Protein AF-A2HPF1-F1 (afdb_monomer_lite)

Sequence (80 aa):
MPRKLRKNIRKRKGALKHPIVKLTPQQQLQQQMMNDPTMLQQMSSNPMLLNRVIGAQSGGLRAALLAKWQAMVELQTDSL

Structure (mmCIF, N/CA/C/O backbone):
data_AF-A2HPF1-F1
#
_entry.id   AF-A2HPF1-F1
#
loop_
_atom_site.group_PDB
_atom_site.id
_atom_site.type_symbol
_atom_site.label_atom_id
_atom_site.label_alt_id
_atom_site.label_comp_id
_atom_site.label_asym_id
_atom_site.label_entity_id
_atom_site.label_seq_id
_atom_site.pdbx_PDB_ins_code
_atom_site.Cartn_x
_atom_site.Cartn_y
_atom_site.Cartn_z
_atom_site.occupancy
_atom_site.B_iso_or_equiv
_atom_site.auth_seq_id
_atom_site.auth_comp_id
_atom_site.auth_asym_id
_atom_site.auth_atom_id
_atom_site.pdbx_PDB_model_num
ATOM 1 N N . MET A 1 1 ? -38.207 2.851 -3.914 1.00 85.44 1 MET A N 1
ATOM 2 C CA . MET A 1 1 ? -37.095 1.933 -3.544 1.00 85.44 1 MET A CA 1
ATOM 3 C C . MET A 1 1 ? -37.257 1.433 -2.102 1.00 85.44 1 MET A C 1
ATOM 5 O O . MET A 1 1 ? -37.380 2.274 -1.212 1.00 85.44 1 MET A O 1
ATOM 9 N N . PRO A 1 2 ? -37.190 0.112 -1.838 1.00 95.62 2 PRO A N 1
ATOM 10 C CA . PRO A 1 2 ? -37.301 -0.466 -0.492 1.00 95.62 2 PRO A CA 1
ATOM 11 C C . PRO A 1 2 ? -36.249 0.046 0.508 1.00 95.62 2 PRO A C 1
ATOM 13 O O . PRO A 1 2 ? -35.081 0.255 0.167 1.00 95.62 2 PRO A O 1
ATOM 16 N 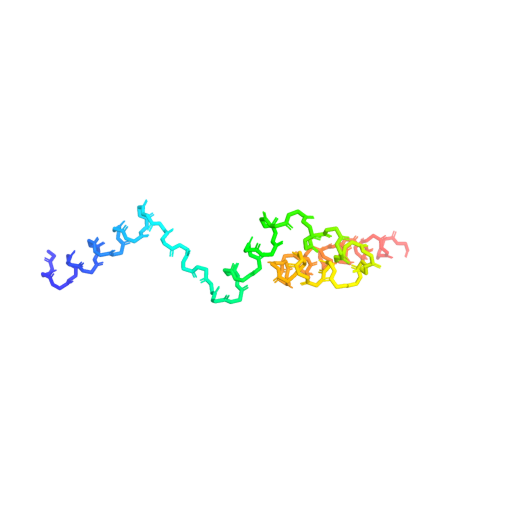N . ARG A 1 3 ? -36.635 0.190 1.785 1.00 95.81 3 ARG A N 1
ATOM 17 C CA . ARG A 1 3 ? -35.780 0.739 2.861 1.00 95.81 3 ARG A CA 1
ATOM 18 C C . ARG A 1 3 ? -34.480 -0.051 3.070 1.00 95.81 3 ARG A C 1
ATOM 20 O O . ARG A 1 3 ? -33.432 0.557 3.289 1.00 95.81 3 ARG A O 1
ATOM 27 N N . LYS A 1 4 ? -34.526 -1.386 2.973 1.00 96.19 4 LYS A N 1
ATOM 28 C CA . LYS A 1 4 ? -33.347 -2.269 3.099 1.00 96.19 4 LYS A CA 1
ATOM 29 C C . LYS A 1 4 ? -32.327 -2.000 1.986 1.00 96.19 4 LYS A C 1
ATOM 31 O O . LYS A 1 4 ? -31.139 -1.842 2.263 1.00 96.19 4 LYS A O 1
ATOM 36 N N . LEU A 1 5 ? -32.809 -1.841 0.752 1.00 95.38 5 LEU A N 1
ATOM 37 C CA . LEU A 1 5 ? -31.978 -1.563 -0.418 1.00 95.38 5 LEU A CA 1
ATOM 38 C C . LEU A 1 5 ? -31.298 -0.187 -0.318 1.00 95.38 5 LEU A C 1
ATOM 40 O O . LEU A 1 5 ? -30.082 -0.092 -0.480 1.00 95.38 5 LEU A O 1
ATOM 44 N N . ARG A 1 6 ? -32.043 0.856 0.082 1.00 95.88 6 ARG A N 1
ATOM 45 C CA . ARG A 1 6 ? -31.497 2.210 0.316 1.00 95.88 6 ARG A CA 1
ATOM 46 C C . ARG A 1 6 ? -30.342 2.211 1.323 1.00 95.88 6 ARG A C 1
ATOM 48 O O . ARG A 1 6 ? -29.320 2.855 1.093 1.00 95.88 6 ARG A O 1
ATOM 55 N N . LYS A 1 7 ? -30.477 1.470 2.431 1.00 95.38 7 LYS A N 1
ATOM 56 C CA . LYS A 1 7 ? -29.429 1.369 3.463 1.00 95.38 7 LYS A CA 1
ATOM 57 C C . LYS A 1 7 ? -28.169 0.672 2.945 1.00 95.38 7 LYS A C 1
ATOM 59 O O . LYS A 1 7 ? -27.070 1.147 3.222 1.00 95.38 7 LYS A O 1
ATOM 64 N N . ASN A 1 8 ? -28.315 -0.412 2.185 1.00 93.56 8 ASN A N 1
ATOM 65 C CA . ASN A 1 8 ? -27.176 -1.145 1.627 1.00 93.56 8 ASN A CA 1
ATOM 66 C C . ASN A 1 8 ? -26.396 -0.311 0.604 1.00 93.56 8 ASN A C 1
ATOM 68 O O . ASN A 1 8 ? -25.167 -0.277 0.657 1.00 93.56 8 ASN A O 1
ATOM 72 N N . ILE A 1 9 ? -27.096 0.430 -0.259 1.00 93.25 9 ILE A N 1
ATOM 73 C CA . ILE A 1 9 ? -26.465 1.344 -1.220 1.00 93.25 9 ILE A CA 1
ATOM 74 C C . ILE A 1 9 ? -25.707 2.458 -0.487 1.00 93.25 9 ILE A C 1
ATOM 76 O O . ILE A 1 9 ? -24.558 2.736 -0.826 1.00 93.25 9 ILE A O 1
ATOM 80 N N . ARG A 1 10 ? -26.299 3.054 0.561 1.00 91.75 10 ARG A N 1
ATOM 81 C CA . ARG A 1 10 ? -25.631 4.090 1.369 1.00 91.75 10 ARG A CA 1
ATOM 82 C C . ARG A 1 10 ? -24.349 3.569 2.030 1.00 91.75 10 ARG A C 1
ATOM 84 O O . ARG A 1 10 ? -23.341 4.266 2.011 1.00 91.75 10 ARG A O 1
ATOM 91 N N . LYS A 1 11 ? -24.373 2.344 2.572 1.00 86.81 11 LYS A N 1
ATOM 92 C CA . LYS A 1 11 ? -23.200 1.697 3.187 1.00 86.81 11 LYS A CA 1
ATOM 93 C C . LYS A 1 11 ? -22.089 1.418 2.169 1.00 86.81 11 LYS A C 1
ATOM 95 O O . LYS A 1 11 ? -20.947 1.786 2.418 1.00 86.81 11 LYS A O 1
ATOM 100 N N . ARG A 1 12 ? -22.423 0.831 1.012 1.00 83.31 12 ARG A N 1
ATOM 101 C CA . ARG A 1 12 ? -21.442 0.561 -0.056 1.00 83.31 12 ARG A CA 1
ATOM 102 C C . ARG A 1 12 ? -20.824 1.847 -0.608 1.00 83.31 12 ARG A C 1
ATOM 104 O O . ARG A 1 12 ? -19.610 1.915 -0.735 1.00 83.31 12 ARG A O 1
ATOM 111 N N . LYS A 1 13 ? -21.628 2.890 -0.860 1.00 83.31 13 LYS A N 1
ATOM 112 C CA . LYS A 1 13 ? -21.115 4.200 -1.304 1.00 83.31 13 LYS A CA 1
ATOM 113 C C . LYS A 1 13 ? -20.174 4.842 -0.280 1.00 83.31 13 LYS A C 1
ATOM 115 O O . LYS A 1 13 ? -19.200 5.456 -0.684 1.00 83.31 13 LYS A O 1
ATOM 120 N N . GLY A 1 14 ? -20.440 4.703 1.021 1.00 77.69 14 GLY A N 1
ATOM 121 C CA . GLY A 1 14 ? -19.536 5.194 2.069 1.00 77.69 14 GLY A CA 1
ATOM 122 C C . GLY A 1 14 ? -18.182 4.478 2.071 1.00 77.69 14 GLY A C 1
ATOM 123 O O . GLY A 1 14 ? -17.149 5.134 2.124 1.00 77.69 14 GLY A O 1
ATOM 124 N N . ALA A 1 15 ? -18.189 3.150 1.922 1.00 75.50 15 ALA A N 1
ATOM 125 C CA . ALA A 1 15 ? -16.968 2.345 1.830 1.00 75.50 15 ALA A CA 1
ATOM 126 C C . ALA A 1 15 ? -16.147 2.620 0.555 1.00 75.50 15 ALA A C 1
ATOM 128 O O . ALA A 1 15 ? -14.934 2.481 0.568 1.00 75.50 15 ALA A O 1
ATOM 129 N N . LEU A 1 16 ? -16.800 3.033 -0.535 1.00 70.06 16 LEU A N 1
ATOM 130 C CA . LEU A 1 16 ? -16.135 3.450 -1.776 1.00 70.06 16 LEU A CA 1
ATOM 131 C C . LEU A 1 16 ? -15.526 4.862 -1.696 1.00 70.06 16 LEU A C 1
ATOM 133 O O . LEU A 1 16 ? -14.607 5.157 -2.448 1.00 70.06 16 LEU A O 1
ATOM 137 N N . LYS A 1 17 ? -16.030 5.741 -0.815 1.00 71.44 17 LYS A N 1
ATOM 138 C CA . LYS A 1 17 ? -15.502 7.110 -0.622 1.00 71.44 17 LYS A CA 1
ATOM 139 C C . LYS A 1 17 ? -14.206 7.137 0.182 1.00 71.44 17 LYS A C 1
ATOM 141 O O . LYS A 1 17 ? -13.345 7.970 -0.066 1.00 71.44 17 LYS A O 1
ATOM 146 N N . HIS A 1 18 ? -14.091 6.222 1.135 1.00 68.56 18 HIS A N 1
ATOM 147 C CA . HIS A 1 18 ? -12.871 5.969 1.882 1.00 68.56 18 HIS A CA 1
ATOM 148 C C . HIS A 1 18 ? -12.617 4.476 1.755 1.00 68.56 18 HIS A C 1
ATOM 150 O O . HIS A 1 18 ? -13.079 3.732 2.626 1.00 68.56 18 HIS A O 1
ATOM 156 N N . PRO A 1 19 ? -11.993 4.016 0.652 1.00 59.53 19 PRO A N 1
ATOM 157 C CA . PRO A 1 19 ? -11.588 2.630 0.546 1.00 59.53 19 PRO A CA 1
ATOM 158 C C . PRO A 1 19 ? -10.622 2.388 1.697 1.00 59.53 19 PRO A C 1
ATOM 160 O O . PRO A 1 19 ? -9.445 2.731 1.635 1.00 59.53 19 PRO A O 1
ATOM 163 N N . ILE A 1 20 ? -11.144 1.850 2.797 1.00 62.84 20 ILE A N 1
ATOM 164 C CA . ILE A 1 20 ? -10.324 1.318 3.865 1.00 62.84 20 ILE A CA 1
ATOM 165 C C . ILE A 1 20 ? -9.718 0.079 3.228 1.00 62.84 20 ILE A C 1
ATOM 167 O O . ILE A 1 20 ? -10.295 -1.009 3.290 1.00 62.84 20 ILE A O 1
ATOM 171 N N . VAL A 1 21 ? -8.589 0.258 2.546 1.00 65.31 21 VAL A N 1
ATOM 172 C CA . VAL A 1 21 ? -7.685 -0.836 2.235 1.00 65.31 21 VAL A CA 1
ATOM 173 C C . VAL A 1 21 ? -7.219 -1.308 3.601 1.00 65.31 21 VAL A C 1
ATOM 175 O O . VAL A 1 21 ? -6.254 -0.804 4.168 1.00 65.31 21 VAL A O 1
ATOM 178 N N . LYS A 1 22 ? -8.005 -2.204 4.206 1.00 66.94 22 LYS A N 1
ATOM 179 C CA . LYS A 1 22 ? -7.605 -2.923 5.403 1.00 66.94 22 LYS A CA 1
ATOM 180 C C . LYS A 1 22 ? -6.458 -3.796 4.947 1.00 66.94 22 LYS A C 1
ATOM 182 O O . LYS A 1 22 ? -6.674 -4.885 4.424 1.00 66.94 22 LYS A O 1
ATOM 187 N N . LEU A 1 23 ? -5.257 -3.250 5.070 1.00 65.38 23 LEU A N 1
ATOM 188 C CA . LEU A 1 23 ? -4.035 -3.983 4.836 1.00 65.38 23 LEU A CA 1
ATOM 189 C C . LEU A 1 23 ? -4.113 -5.218 5.714 1.00 65.38 23 LEU A C 1
ATOM 191 O O . 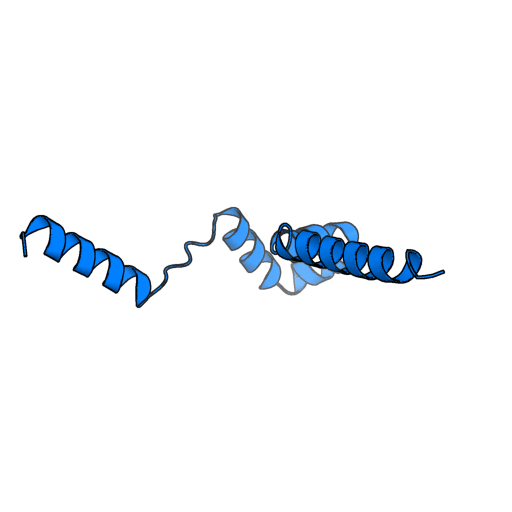LEU A 1 23 ? -4.394 -5.122 6.915 1.00 65.38 23 LEU A O 1
ATOM 195 N N . THR A 1 24 ? -3.938 -6.372 5.085 1.00 75.94 24 THR A N 1
ATOM 196 C CA . THR A 1 24 ? -3.838 -7.632 5.814 1.00 75.94 24 THR A CA 1
ATOM 197 C C . THR A 1 24 ? -2.753 -7.489 6.889 1.00 75.94 24 THR A C 1
ATOM 199 O O . THR A 1 24 ? -1.815 -6.707 6.704 1.00 75.94 24 THR A O 1
ATOM 202 N N . PRO A 1 25 ? -2.834 -8.209 8.018 1.00 71.25 25 PRO A N 1
ATOM 203 C CA . PRO A 1 25 ? -1.799 -8.144 9.051 1.00 71.25 25 PRO A CA 1
ATOM 204 C C . PRO A 1 25 ? -0.378 -8.343 8.491 1.00 71.25 25 PRO A C 1
ATOM 206 O O . PRO A 1 25 ? 0.553 -7.664 8.919 1.00 71.25 25 PRO A O 1
ATOM 209 N N . GLN A 1 26 ? -0.224 -9.176 7.450 1.00 66.00 26 GLN A N 1
ATOM 210 C CA . GLN A 1 26 ? 1.047 -9.335 6.734 1.00 66.00 26 GLN A CA 1
ATOM 211 C C . GLN A 1 26 ? 1.480 -8.072 5.972 1.00 66.00 26 GLN A C 1
ATOM 213 O O . GLN A 1 26 ? 2.654 -7.714 6.001 1.00 66.00 26 GLN A O 1
ATOM 218 N N . GLN A 1 27 ? 0.559 -7.366 5.313 1.00 74.12 27 GLN A N 1
ATOM 219 C CA . GLN A 1 27 ? 0.862 -6.112 4.615 1.00 74.12 27 GLN A CA 1
ATOM 220 C C . GLN A 1 27 ? 1.136 -4.941 5.573 1.00 74.12 27 GLN A C 1
ATOM 222 O O . GLN A 1 27 ? 1.867 -4.016 5.223 1.00 74.12 27 GLN A O 1
ATOM 227 N N . GLN A 1 28 ? 0.567 -4.955 6.781 1.00 74.94 28 GLN A N 1
ATOM 228 C CA . GLN A 1 28 ? 0.899 -3.967 7.813 1.00 74.94 28 GLN A CA 1
ATOM 229 C C . GLN A 1 28 ? 2.317 -4.180 8.338 1.00 74.94 28 GLN A C 1
ATOM 231 O O . GLN A 1 28 ? 3.096 -3.231 8.373 1.00 74.94 28 GLN A O 1
ATOM 236 N N . LEU A 1 29 ? 2.674 -5.428 8.654 1.00 77.38 29 LEU A N 1
ATOM 237 C CA . LEU A 1 29 ? 4.032 -5.799 9.052 1.00 77.38 29 LEU A CA 1
ATOM 238 C C . LEU A 1 29 ? 5.046 -5.454 7.950 1.00 77.38 29 LEU A C 1
ATOM 240 O O . LEU A 1 29 ? 6.096 -4.886 8.218 1.00 77.38 29 LEU A O 1
ATOM 244 N N . GLN A 1 30 ? 4.704 -5.722 6.691 1.00 73.44 30 GLN A N 1
ATOM 245 C CA . GLN A 1 30 ? 5.546 -5.385 5.546 1.00 73.44 30 GLN A CA 1
ATOM 246 C C . GLN A 1 30 ? 5.773 -3.881 5.381 1.00 73.44 30 GLN A C 1
ATOM 248 O O . GLN A 1 30 ? 6.897 -3.472 5.117 1.00 73.44 30 GLN A O 1
ATOM 253 N N . GLN A 1 31 ? 4.745 -3.053 5.568 1.00 77.69 31 GLN A N 1
ATOM 254 C CA . GLN A 1 31 ? 4.929 -1.601 5.536 1.00 77.69 31 GLN A CA 1
ATOM 255 C C . GLN A 1 31 ? 5.727 -1.094 6.731 1.00 77.69 31 GLN A C 1
ATOM 257 O O . GLN A 1 31 ? 6.558 -0.216 6.555 1.00 77.69 31 GLN A O 1
ATOM 262 N N . GLN A 1 32 ? 5.529 -1.660 7.925 1.00 76.56 32 GLN A N 1
ATOM 263 C CA . GLN A 1 32 ? 6.369 -1.330 9.079 1.00 76.56 32 GLN A CA 1
ATOM 264 C C . GLN A 1 32 ? 7.843 -1.641 8.791 1.00 76.56 32 GLN A C 1
ATOM 266 O O . GLN A 1 32 ? 8.696 -0.807 9.065 1.00 76.56 32 GLN A O 1
ATOM 271 N N . MET A 1 33 ? 8.130 -2.777 8.148 1.00 72.38 33 MET A N 1
ATOM 272 C CA . MET A 1 33 ? 9.488 -3.129 7.720 1.00 72.38 33 MET A CA 1
ATOM 273 C C . MET A 1 33 ? 10.026 -2.224 6.601 1.00 72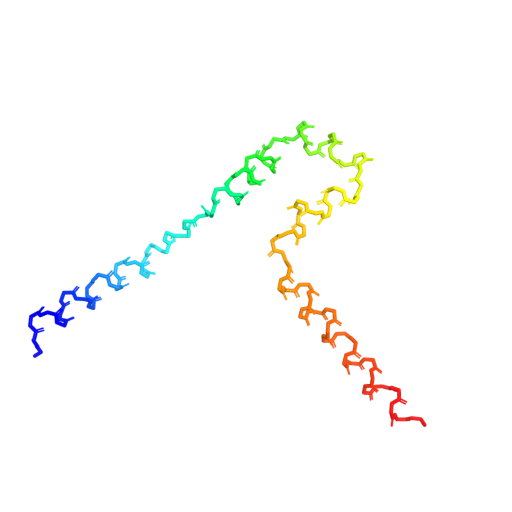.38 33 MET A C 1
ATOM 275 O O . MET A 1 33 ? 11.216 -1.940 6.590 1.00 72.38 33 MET A O 1
ATOM 279 N N . MET A 1 34 ? 9.182 -1.753 5.672 1.00 76.12 34 MET A N 1
ATOM 280 C CA . MET A 1 34 ? 9.592 -0.778 4.645 1.00 76.12 34 MET A CA 1
ATOM 281 C C . MET A 1 34 ? 9.828 0.626 5.210 1.00 76.12 34 MET A C 1
ATOM 283 O O . MET A 1 34 ? 10.597 1.392 4.640 1.00 76.12 34 MET A O 1
ATOM 287 N N . ASN A 1 35 ? 9.165 0.974 6.310 1.00 82.00 35 ASN A N 1
ATOM 288 C CA . ASN A 1 35 ? 9.297 2.284 6.937 1.00 82.00 35 ASN A CA 1
ATOM 289 C C . ASN A 1 35 ? 10.518 2.378 7.866 1.00 82.00 35 ASN A C 1
ATOM 291 O O . ASN A 1 35 ? 10.863 3.482 8.281 1.00 82.00 35 ASN A O 1
ATOM 295 N N . ASP A 1 36 ? 11.172 1.255 8.187 1.00 80.94 36 ASP A N 1
ATOM 296 C CA . ASP A 1 36 ? 12.409 1.229 8.969 1.00 80.94 36 ASP A CA 1
ATOM 297 C C . ASP A 1 36 ? 13.641 1.113 8.041 1.00 80.94 36 ASP A C 1
ATOM 299 O O . ASP A 1 36 ? 13.912 0.040 7.484 1.00 80.94 36 ASP A O 1
ATOM 303 N N . PRO A 1 37 ? 14.420 2.198 7.865 1.00 72.62 37 PRO A N 1
ATOM 304 C CA . PRO A 1 37 ? 15.579 2.203 6.975 1.00 72.62 37 PRO A CA 1
ATOM 305 C C . PRO A 1 37 ? 16.694 1.249 7.433 1.00 72.62 37 PRO A C 1
ATOM 307 O O . PRO A 1 37 ? 17.449 0.746 6.600 1.00 72.62 37 PRO A O 1
ATOM 310 N N . THR A 1 38 ? 16.786 0.941 8.729 1.00 81.94 38 THR A N 1
ATOM 311 C CA . THR A 1 38 ? 17.820 0.047 9.279 1.00 81.94 38 THR A CA 1
ATOM 312 C C . THR A 1 38 ? 17.523 -1.405 8.924 1.00 81.94 38 THR A C 1
ATOM 314 O O . THR A 1 38 ? 18.408 -2.154 8.505 1.00 81.94 38 THR A O 1
ATOM 317 N N . MET A 1 39 ? 16.251 -1.789 9.028 1.00 77.19 39 MET A N 1
ATOM 318 C CA . MET A 1 39 ? 15.761 -3.112 8.641 1.00 77.19 39 MET A CA 1
ATOM 319 C C . MET A 1 39 ? 15.919 -3.339 7.134 1.00 77.19 39 MET A C 1
ATOM 321 O O . MET A 1 39 ? 16.403 -4.390 6.714 1.00 77.19 39 MET A O 1
ATOM 325 N N . LEU A 1 40 ? 15.603 -2.335 6.308 1.00 75.12 40 LEU A N 1
ATOM 326 C CA . LEU A 1 40 ? 15.827 -2.398 4.860 1.00 75.12 40 LEU A CA 1
ATOM 327 C C . LEU A 1 40 ? 17.304 -2.581 4.503 1.00 75.12 40 LEU A C 1
ATOM 329 O O . LEU A 1 40 ? 17.626 -3.377 3.619 1.00 75.12 40 LEU A O 1
ATOM 333 N N . GLN A 1 41 ? 18.207 -1.896 5.208 1.00 77.00 41 GLN A N 1
ATOM 334 C CA . GLN A 1 41 ? 19.642 -2.032 4.982 1.00 77.00 41 GLN A CA 1
ATOM 335 C C . GLN A 1 41 ? 20.128 -3.448 5.319 1.00 77.00 41 GLN A C 1
ATOM 337 O O . GLN A 1 41 ? 20.875 -4.037 4.542 1.00 77.00 41 GLN A O 1
ATOM 342 N N . GLN A 1 42 ? 19.647 -4.046 6.410 1.00 74.88 42 GLN A N 1
ATOM 343 C CA . GLN A 1 42 ? 19.980 -5.429 6.770 1.00 74.88 42 GLN A CA 1
ATOM 344 C C . GLN A 1 42 ? 19.412 -6.448 5.770 1.00 74.88 42 GLN A C 1
ATOM 346 O O . GLN A 1 42 ? 20.071 -7.434 5.442 1.00 74.88 42 GLN A O 1
ATOM 351 N N . MET A 1 43 ? 18.218 -6.195 5.230 1.00 70.88 43 MET A N 1
ATOM 352 C CA . MET A 1 43 ? 17.603 -7.045 4.206 1.00 70.88 43 MET A CA 1
ATOM 353 C C . MET A 1 43 ? 18.238 -6.879 2.820 1.00 70.88 43 MET A C 1
ATOM 355 O O . MET A 1 43 ? 18.216 -7.828 2.037 1.00 70.88 43 MET A O 1
ATOM 359 N N . SER A 1 44 ? 18.840 -5.722 2.519 1.00 70.81 44 SER A N 1
ATOM 360 C CA . SER A 1 44 ? 19.585 -5.496 1.270 1.00 70.81 44 SER A CA 1
ATOM 361 C C . SER A 1 44 ? 20.792 -6.423 1.115 1.00 70.81 44 SER A C 1
ATOM 363 O O . SER A 1 44 ? 21.155 -6.772 -0.007 1.00 70.81 44 SER A O 1
ATOM 365 N N . SER A 1 45 ? 21.333 -6.921 2.230 1.00 77.88 45 SER A N 1
ATOM 366 C CA . SER A 1 45 ? 22.400 -7.925 2.254 1.00 77.88 45 SER A CA 1
ATOM 367 C C . SER A 1 45 ? 21.955 -9.292 1.713 1.00 77.88 45 SER A C 1
ATOM 369 O O . SER A 1 45 ? 22.796 -10.127 1.392 1.00 77.88 45 SER A O 1
ATOM 371 N N . ASN A 1 46 ? 20.643 -9.539 1.596 1.00 75.94 46 ASN A N 1
ATOM 372 C CA . ASN A 1 46 ? 20.079 -10.741 0.989 1.00 75.94 46 ASN A CA 1
ATOM 373 C C . ASN A 1 46 ? 19.000 -10.373 -0.053 1.00 75.94 46 ASN A C 1
ATOM 375 O O . ASN A 1 46 ? 17.808 -10.284 0.276 1.00 75.94 46 ASN A O 1
ATOM 379 N N . PRO A 1 47 ? 19.376 -10.220 -1.336 1.00 65.44 47 PRO A N 1
ATOM 380 C CA . PRO A 1 47 ? 18.454 -9.788 -2.385 1.00 65.44 47 PRO A CA 1
ATOM 381 C C . PRO A 1 47 ? 17.284 -10.762 -2.594 1.00 65.44 47 PRO A C 1
ATOM 383 O O . PRO A 1 47 ? 16.212 -10.355 -3.040 1.00 65.44 47 PRO A O 1
ATOM 386 N N . MET A 1 48 ? 17.432 -12.041 -2.236 1.00 73.12 48 MET A N 1
ATOM 387 C CA . MET A 1 48 ? 16.351 -13.029 -2.312 1.00 73.12 48 MET A CA 1
ATOM 388 C C . MET A 1 48 ? 15.241 -12.768 -1.280 1.00 73.12 48 MET A C 1
ATOM 390 O O . MET A 1 48 ? 14.060 -12.936 -1.591 1.00 73.12 48 MET A O 1
ATOM 394 N N . LEU A 1 49 ? 15.600 -12.329 -0.068 1.00 68.56 49 LEU A N 1
ATOM 395 C CA . LEU A 1 49 ? 14.644 -11.975 0.988 1.00 68.56 49 LEU A CA 1
ATOM 396 C C . LEU A 1 49 ? 14.009 -10.606 0.736 1.00 68.56 49 LEU A C 1
ATOM 398 O O . LEU A 1 49 ? 12.795 -10.460 0.891 1.00 68.56 49 LEU A O 1
ATOM 402 N N . LEU A 1 50 ? 14.797 -9.637 0.261 1.00 68.50 50 LEU A N 1
ATOM 403 C CA . LEU A 1 50 ? 14.296 -8.322 -0.136 1.00 68.50 50 LEU A CA 1
ATOM 404 C C . LEU A 1 50 ? 13.255 -8.440 -1.261 1.00 68.50 50 LEU A C 1
ATOM 406 O O . LEU A 1 50 ? 12.164 -7.883 -1.164 1.00 68.50 50 LEU A O 1
ATOM 410 N N . ASN A 1 51 ? 13.529 -9.261 -2.279 1.00 68.94 51 ASN A N 1
ATOM 411 C CA . ASN A 1 51 ? 12.585 -9.536 -3.363 1.00 68.94 51 ASN A CA 1
ATOM 412 C C . ASN A 1 51 ? 11.342 -10.306 -2.906 1.00 68.94 51 ASN A C 1
ATOM 414 O O . ASN A 1 51 ? 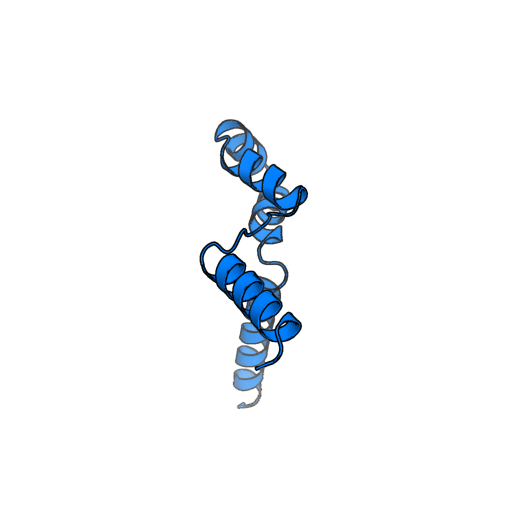10.297 -10.195 -3.540 1.00 68.94 51 ASN A O 1
ATOM 418 N N . ARG A 1 52 ? 11.407 -11.068 -1.809 1.00 66.31 52 ARG A N 1
ATOM 419 C CA . ARG A 1 52 ? 10.228 -11.728 -1.233 1.00 66.31 52 ARG A CA 1
ATOM 420 C C . ARG A 1 52 ? 9.354 -10.741 -0.459 1.00 66.31 52 ARG A C 1
ATOM 422 O O . ARG A 1 52 ? 8.140 -10.841 -0.544 1.00 66.31 52 ARG A O 1
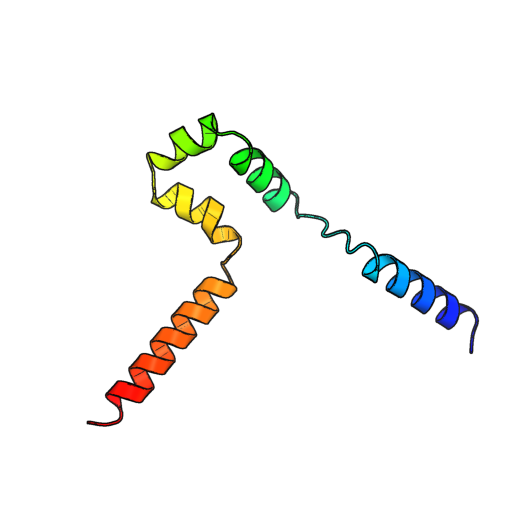ATOM 429 N N . VAL A 1 53 ? 9.933 -9.767 0.241 1.00 65.25 53 VAL A N 1
ATOM 430 C CA . VAL A 1 53 ? 9.176 -8.749 0.993 1.00 65.25 53 VAL A CA 1
ATOM 431 C C . VAL A 1 53 ? 8.669 -7.622 0.090 1.00 65.25 53 VAL A C 1
ATOM 433 O O . VAL A 1 53 ? 7.539 -7.191 0.248 1.00 65.25 53 VAL A O 1
ATOM 436 N N . ILE A 1 54 ? 9.426 -7.191 -0.915 1.00 67.12 54 ILE A N 1
ATOM 437 C CA . ILE A 1 54 ? 8.950 -6.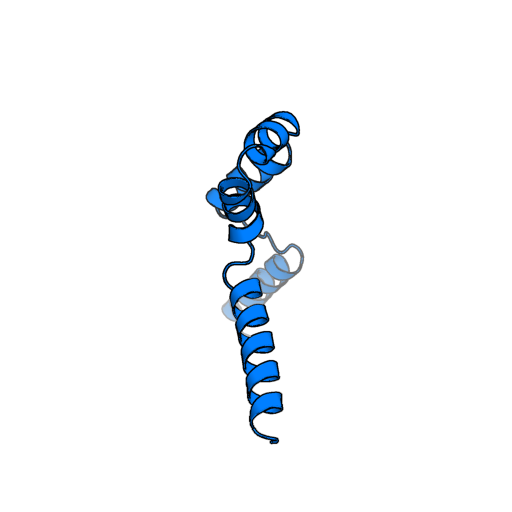200 -1.894 1.00 67.12 54 ILE A CA 1
ATOM 438 C C . ILE A 1 54 ? 8.074 -6.879 -2.965 1.00 67.12 54 ILE A C 1
ATOM 440 O O . ILE A 1 54 ? 7.023 -6.367 -3.347 1.00 67.12 54 ILE A O 1
ATOM 444 N N . GLY A 1 55 ? 8.450 -8.078 -3.416 1.00 60.94 55 GLY A N 1
ATOM 445 C CA . GLY A 1 55 ? 7.737 -8.827 -4.455 1.00 60.94 55 GLY A CA 1
ATOM 446 C C . GLY A 1 55 ? 6.510 -9.611 -3.980 1.00 60.94 55 GLY A C 1
ATOM 447 O O . GLY A 1 55 ? 5.690 -9.986 -4.814 1.00 60.94 55 GLY A O 1
ATOM 448 N N . ALA A 1 56 ? 6.299 -9.821 -2.674 1.00 58.41 56 ALA A N 1
ATOM 449 C CA . ALA A 1 56 ? 5.052 -10.420 -2.174 1.00 58.41 56 ALA A CA 1
ATOM 450 C C . ALA A 1 56 ? 3.814 -9.529 -2.396 1.00 58.41 56 ALA A C 1
ATOM 452 O O . ALA A 1 56 ? 2.697 -10.039 -2.372 1.00 58.41 56 ALA A O 1
ATOM 453 N N . GLN A 1 57 ? 3.981 -8.230 -2.680 1.00 55.50 57 GLN A N 1
ATOM 454 C CA . GLN A 1 57 ? 2.887 -7.388 -3.184 1.00 55.50 57 GLN A CA 1
ATOM 455 C C . GLN A 1 57 ? 2.530 -7.675 -4.646 1.00 55.50 57 GLN A C 1
ATOM 457 O O . GLN A 1 57 ? 1.397 -7.444 -5.059 1.00 55.50 57 GLN A O 1
ATOM 462 N N . SER A 1 58 ? 3.470 -8.194 -5.436 1.00 55.69 58 SER A N 1
ATOM 463 C CA . SER A 1 58 ? 3.318 -8.349 -6.882 1.00 55.69 58 SER A CA 1
ATOM 464 C C . SER A 1 58 ? 3.116 -9.796 -7.328 1.00 55.69 58 SER A C 1
ATOM 466 O O . SER A 1 58 ? 3.153 -10.051 -8.525 1.00 55.69 58 SER A O 1
ATOM 468 N N . GLY A 1 59 ? 2.834 -10.741 -6.422 1.00 61.16 59 GLY A N 1
ATOM 469 C CA . GLY A 1 59 ? 2.631 -12.158 -6.765 1.00 61.16 59 GLY A CA 1
ATOM 470 C C . GLY A 1 59 ? 1.628 -12.404 -7.906 1.00 61.16 59 GLY A C 1
ATOM 471 O O . GLY A 1 59 ? 1.821 -13.325 -8.690 1.00 61.16 59 GLY A O 1
ATOM 472 N N . GLY A 1 60 ? 0.618 -11.539 -8.071 1.00 63.38 60 GLY A N 1
ATOM 473 C CA . GLY A 1 60 ? -0.273 -11.548 -9.241 1.00 63.38 60 GLY A CA 1
ATOM 474 C C . GLY A 1 60 ? 0.211 -10.684 -10.413 1.00 63.38 60 GLY A C 1
ATOM 475 O O . GLY A 1 60 ? 0.114 -11.093 -11.565 1.00 63.38 60 GLY A O 1
ATOM 476 N N . LEU A 1 61 ? 0.767 -9.500 -10.139 1.00 60.56 61 LEU A N 1
ATOM 477 C CA . LEU A 1 61 ? 1.165 -8.534 -11.170 1.00 60.56 61 LEU A CA 1
ATOM 478 C C . LEU A 1 61 ? 2.447 -8.944 -11.907 1.00 60.56 61 LEU A C 1
ATOM 480 O O . LEU A 1 61 ? 2.519 -8.824 -13.123 1.00 60.56 61 LEU A O 1
ATOM 484 N N . ARG A 1 62 ? 3.451 -9.457 -11.190 1.00 63.31 62 ARG A N 1
ATOM 485 C CA . ARG A 1 62 ? 4.704 -9.965 -11.759 1.00 63.31 62 ARG A CA 1
ATOM 486 C C . ARG A 1 62 ? 4.480 -11.277 -12.501 1.00 63.31 62 ARG A C 1
ATOM 488 O O . ARG A 1 62 ? 5.077 -11.450 -13.553 1.00 63.31 62 ARG A O 1
ATOM 495 N N . ALA A 1 63 ? 3.609 -12.157 -12.002 1.00 62.75 63 ALA A N 1
ATOM 496 C CA . ALA A 1 63 ? 3.204 -13.360 -12.729 1.00 62.75 63 ALA A CA 1
ATOM 497 C C . ALA A 1 63 ? 2.459 -13.002 -14.024 1.00 62.75 63 ALA A C 1
ATOM 499 O O . ALA A 1 63 ? 2.811 -13.513 -15.080 1.00 62.75 63 ALA A O 1
ATOM 500 N N . ALA A 1 64 ? 1.509 -12.062 -13.973 1.00 63.97 64 ALA A N 1
ATOM 501 C CA . ALA A 1 64 ? 0.808 -11.577 -15.161 1.00 63.97 64 ALA A CA 1
ATOM 502 C C . ALA A 1 64 ? 1.743 -10.858 -16.147 1.00 63.97 64 ALA A C 1
ATOM 504 O O . ALA A 1 64 ? 1.608 -11.020 -17.357 1.00 63.97 64 ALA A O 1
ATOM 505 N N . LEU A 1 65 ? 2.714 -10.088 -15.647 1.00 71.00 65 LEU A N 1
ATOM 506 C CA . LEU A 1 65 ? 3.702 -9.415 -16.482 1.00 71.00 65 LEU A CA 1
ATOM 507 C C . LEU A 1 65 ? 4.646 -10.432 -17.132 1.00 71.00 65 LEU A C 1
ATOM 509 O O . LEU A 1 65 ? 4.799 -10.395 -18.344 1.00 71.00 65 LEU A O 1
ATOM 513 N N . LEU A 1 66 ? 5.218 -11.372 -16.373 1.00 71.94 66 LEU A N 1
ATOM 514 C CA . LEU A 1 66 ? 6.059 -12.447 -16.914 1.00 71.94 66 LEU A CA 1
ATOM 515 C C . LEU A 1 66 ? 5.301 -13.308 -17.929 1.00 71.94 66 LEU A C 1
ATOM 517 O O . LEU A 1 66 ? 5.836 -13.556 -19.003 1.00 71.94 66 LEU A O 1
ATOM 521 N N . ALA A 1 67 ? 4.047 -13.669 -17.645 1.00 70.81 67 ALA A N 1
ATOM 522 C CA . ALA A 1 67 ? 3.186 -14.379 -18.587 1.00 70.81 67 ALA A CA 1
ATOM 523 C C . ALA A 1 67 ? 2.946 -13.562 -19.867 1.00 70.81 67 ALA A C 1
ATOM 525 O O . ALA A 1 67 ? 2.998 -14.104 -20.965 1.00 70.81 67 ALA A O 1
ATOM 526 N N . LYS A 1 68 ? 2.751 -12.242 -19.750 1.00 74.56 68 LYS A N 1
ATOM 527 C CA . LYS A 1 68 ? 2.621 -11.341 -20.903 1.00 74.56 68 LYS A CA 1
ATOM 528 C C . LYS A 1 68 ? 3.913 -11.245 -21.720 1.00 74.56 68 LYS A C 1
ATOM 530 O O . LYS A 1 68 ? 3.838 -11.175 -22.941 1.00 74.56 68 LYS A O 1
ATOM 535 N N . TRP A 1 69 ? 5.079 -11.223 -21.076 1.00 76.75 69 TRP A N 1
ATOM 536 C CA . TRP A 1 69 ? 6.371 -11.234 -21.771 1.00 76.75 69 TRP A CA 1
ATOM 537 C C . TRP A 1 69 ? 6.626 -12.576 -22.462 1.00 76.75 69 TRP A C 1
ATOM 539 O O . TRP A 1 69 ? 7.024 -12.572 -23.618 1.00 76.75 69 TRP A O 1
ATOM 549 N N . GLN A 1 70 ? 6.334 -13.704 -21.808 1.00 68.50 70 GLN A N 1
ATOM 550 C CA . GLN A 1 70 ? 6.419 -15.032 -22.427 1.00 68.50 70 GLN A CA 1
ATOM 551 C C . GLN A 1 70 ? 5.485 -15.165 -23.633 1.00 68.50 70 GLN A C 1
ATOM 553 O O . GLN A 1 70 ? 5.946 -15.557 -24.697 1.00 68.50 70 GLN A O 1
ATOM 558 N N . ALA A 1 71 ? 4.227 -14.733 -23.517 1.00 74.19 71 ALA A N 1
ATOM 559 C CA . ALA A 1 71 ? 3.283 -14.742 -24.635 1.00 74.19 71 ALA A CA 1
ATOM 560 C C . ALA A 1 71 ? 3.725 -13.831 -25.798 1.00 74.19 71 ALA A C 1
ATOM 562 O O . ALA A 1 71 ? 3.484 -14.134 -26.962 1.00 74.19 71 ALA A O 1
ATOM 563 N N . MET A 1 72 ? 4.384 -12.705 -25.503 1.00 72.19 72 MET A N 1
ATOM 564 C CA . MET A 1 72 ? 4.932 -11.816 -26.532 1.00 72.19 72 MET A CA 1
ATOM 565 C C . MET A 1 72 ? 6.155 -12.424 -27.232 1.00 72.19 72 MET A C 1
ATOM 567 O O . MET A 1 72 ? 6.347 -12.185 -28.419 1.00 72.19 72 MET A O 1
ATOM 571 N N . VAL A 1 73 ? 6.955 -13.215 -26.513 1.00 72.19 73 VAL A N 1
ATOM 572 C CA . VAL A 1 73 ? 8.092 -13.953 -27.078 1.00 72.19 73 VAL A CA 1
ATOM 573 C C . VAL A 1 73 ? 7.611 -15.111 -27.956 1.00 72.19 73 VAL A C 1
ATOM 575 O O . VAL A 1 73 ? 8.123 -15.249 -29.060 1.00 72.19 73 VAL A O 1
ATOM 578 N N . GLU A 1 74 ? 6.598 -15.875 -27.532 1.00 64.50 74 GLU A N 1
ATOM 579 C CA . GLU A 1 74 ? 6.008 -16.962 -28.339 1.00 64.50 74 GLU A CA 1
ATOM 580 C C . GLU A 1 74 ? 5.448 -16.452 -29.677 1.00 64.50 74 GLU A C 1
ATOM 582 O O . GLU A 1 74 ? 5.759 -16.994 -30.735 1.00 64.50 74 GLU A O 1
ATOM 587 N N . LEU A 1 75 ? 4.733 -15.321 -29.666 1.00 60.03 75 LEU A N 1
ATOM 588 C CA . LEU A 1 75 ? 4.220 -14.696 -30.894 1.00 60.03 75 LEU A CA 1
ATOM 589 C C . LEU A 1 75 ? 5.318 -14.207 -31.851 1.00 60.03 75 LEU A C 1
ATOM 591 O O . LEU A 1 75 ? 5.049 -13.971 -33.027 1.00 60.03 75 LEU A O 1
ATOM 595 N N . GLN A 1 76 ? 6.543 -14.028 -31.359 1.00 55.81 76 GLN A N 1
ATOM 596 C CA . GLN A 1 76 ? 7.682 -13.589 -32.159 1.00 55.81 76 GLN A CA 1
ATOM 597 C C . GLN A 1 76 ? 8.516 -14.772 -32.674 1.00 55.81 76 GLN A C 1
ATOM 599 O O . GLN A 1 76 ? 9.204 -14.630 -33.683 1.00 55.81 76 GLN A O 1
ATOM 604 N N . THR A 1 77 ? 8.423 -15.940 -32.029 1.00 59.38 77 THR A N 1
ATOM 605 C CA . THR A 1 77 ? 9.060 -17.188 -32.476 1.00 59.38 77 THR A CA 1
ATOM 606 C C . THR A 1 77 ? 8.228 -17.976 -33.484 1.00 59.38 77 THR A C 1
ATOM 608 O O . THR A 1 77 ? 8.802 -18.757 -34.230 1.00 59.38 77 THR A O 1
ATOM 611 N N . ASP A 1 78 ? 6.918 -17.728 -33.571 1.00 54.31 78 ASP A N 1
ATOM 612 C CA . ASP A 1 78 ? 6.021 -18.378 -34.544 1.00 54.31 78 ASP A CA 1
ATOM 613 C C . ASP A 1 78 ? 6.022 -17.708 -35.940 1.00 54.31 78 ASP A C 1
ATOM 615 O O . ASP A 1 78 ? 5.251 -18.086 -36.820 1.00 54.31 78 ASP A O 1
ATOM 619 N N . SER A 1 79 ? 6.863 -16.688 -36.155 1.00 56.84 79 SER A N 1
ATOM 620 C CA . SER A 1 79 ? 7.011 -15.971 -37.438 1.00 56.84 79 SER A CA 1
ATOM 621 C C . SER A 1 79 ? 8.338 -16.256 -38.166 1.00 56.84 79 SER A C 1
ATOM 623 O O . SER A 1 79 ? 8.761 -15.440 -38.988 1.00 56.84 79 SER A O 1
ATOM 625 N N . LEU A 1 80 ? 8.994 -17.390 -37.882 1.00 53.53 80 LEU A N 1
ATOM 626 C CA . LEU A 1 80 ? 10.159 -17.898 -38.625 1.00 53.53 80 LEU A CA 1
ATOM 627 C C . LEU A 1 80 ? 9.946 -19.340 -39.092 1.00 53.53 80 LEU A C 1
ATOM 629 O O . LEU A 1 80 ? 9.581 -20.183 -38.246 1.00 53.53 80 LEU A O 1
#

Foldseek 3Di:
DDPVVVVVVVVVVVCVVPVPPVQDPLRVVLVVCVVDVVSVVVCVVPVVSVCCSVVVVCPPVVVVVVVVVVVVVVVVVVPD

Organism: Trichomonas vaginalis (strain ATCC PRA-98 / G3) (NCBI:txid412133)

pLDDT: mean 72.67, std 10.84, range [53.53, 96.19]

Secondary structure (DSSP, 8-state):
--HHHHHHHHHHHHHHHS------HHHHHHHHHHH-HHHHHHHHT-HHHHHHHHHTT-TTHHHHHHHHHHHHHHHHHTT-

Radius of gyration: 21.13 Å; chains: 1; bounding box: 60×26×48 Å